Protein AF-A0A660SZW4-F1 (afdb_monomer_lite)

Foldseek 3Di:
DDAAEQDQNEQDQHEQDLAENDQHEPDQYEQDQYEHANYEDANHEQDNYEDHLYEHHQYEQDLYEHELYELANYECALYENALYEHENYDNHNYHQHNYHYHNYDYDPPPPPPPPPPPDDDPPPDPDPVVVVVVVVVVVVVVVVVVVVVVVVVVVVVVCVVVVPDDPDPDDDD

Sequence (173 aa):
MPEIRLDRADLTDANLSGTTLTRANLSNARLRGCNLSGADLSGSRMNHSDFTNADLRKANLSNVRARGALLTGTNLSEAIMDGADLTNASMKGAAVTGLSRSGTRMKVRVKVKSNSEKSGEPLREYKPWVKALKEETERKELRKNMEEQKAEEAKARLDRKLGRQKPLFNRVK

Structure (mmCIF, N/CA/C/O backbone):
data_AF-A0A660SZW4-F1
#
_entry.id   AF-A0A660SZW4-F1
#
loop_
_atom_site.group_PDB
_atom_site.id
_atom_site.type_symbol
_atom_site.label_atom_id
_atom_site.label_alt_id
_atom_site.label_comp_id
_atom_site.label_asym_id
_atom_site.label_entity_id
_atom_site.label_seq_id
_atom_site.pdbx_PDB_ins_code
_atom_site.Cartn_x
_atom_site.Cartn_y
_atom_site.Cartn_z
_atom_site.occupancy
_atom_site.B_iso_or_equiv
_atom_site.auth_seq_id
_atom_site.auth_comp_id
_atom_site.auth_asym_id
_atom_site.auth_atom_id
_atom_site.pdbx_PDB_model_num
ATOM 1 N N . MET A 1 1 ? -13.923 2.076 -21.359 1.00 51.06 1 MET A N 1
ATOM 2 C CA . MET A 1 1 ? -12.552 1.529 -21.431 1.00 51.06 1 MET A CA 1
ATOM 3 C C . MET A 1 1 ? -12.513 0.193 -20.702 1.00 51.06 1 MET A C 1
ATOM 5 O O . MET A 1 1 ? -13.194 0.091 -19.683 1.00 51.06 1 MET A O 1
ATOM 9 N N . PRO A 1 2 ? -11.805 -0.820 -21.229 1.00 62.94 2 PRO A N 1
ATOM 10 C CA . PRO A 1 2 ? -11.631 -2.102 -20.549 1.00 62.94 2 PRO A CA 1
ATOM 11 C C . PRO A 1 2 ? -10.836 -1.929 -19.245 1.00 62.94 2 PRO A C 1
ATOM 13 O O . PRO A 1 2 ? -9.964 -1.069 -19.153 1.00 62.94 2 PRO A O 1
ATOM 16 N N . GLU A 1 3 ? -11.164 -2.728 -18.230 1.00 80.69 3 GLU A N 1
ATOM 17 C CA . GLU A 1 3 ? -10.459 -2.745 -16.943 1.00 80.69 3 GLU A CA 1
ATOM 18 C C . GLU A 1 3 ? -9.052 -3.341 -17.130 1.00 80.69 3 GLU A C 1
ATOM 20 O O . GLU A 1 3 ? -8.921 -4.422 -17.708 1.00 80.69 3 GLU A O 1
ATOM 25 N N . ILE A 1 4 ? -7.998 -2.666 -16.650 1.00 95.31 4 ILE A N 1
ATOM 26 C CA . ILE A 1 4 ? -6.635 -3.220 -16.670 1.00 95.31 4 ILE A CA 1
ATOM 27 C C . ILE A 1 4 ? -6.587 -4.412 -15.710 1.00 95.31 4 ILE A C 1
ATOM 29 O O . ILE A 1 4 ? -6.906 -4.283 -14.526 1.00 95.31 4 ILE A O 1
ATOM 33 N N . ARG A 1 5 ? -6.182 -5.579 -16.216 1.00 96.69 5 ARG A N 1
ATOM 34 C CA . ARG A 1 5 ? -6.094 -6.820 -15.442 1.00 96.69 5 ARG A CA 1
ATOM 35 C C . ARG A 1 5 ? -4.642 -7.203 -15.199 1.00 96.69 5 ARG A C 1
ATOM 37 O O . ARG A 1 5 ? -3.933 -7.575 -16.124 1.00 96.69 5 ARG A O 1
ATOM 44 N N . LEU A 1 6 ? -4.239 -7.121 -13.938 1.00 96.75 6 LEU A N 1
ATOM 45 C CA . LEU A 1 6 ? -2.928 -7.499 -13.412 1.00 96.75 6 LEU A CA 1
ATOM 46 C C . LEU A 1 6 ? -3.100 -8.423 -12.193 1.00 96.75 6 LEU A C 1
ATOM 48 O O . LEU A 1 6 ? -2.243 -8.487 -11.312 1.00 96.75 6 LEU A O 1
ATOM 52 N N . ASP A 1 7 ? -4.238 -9.119 -12.10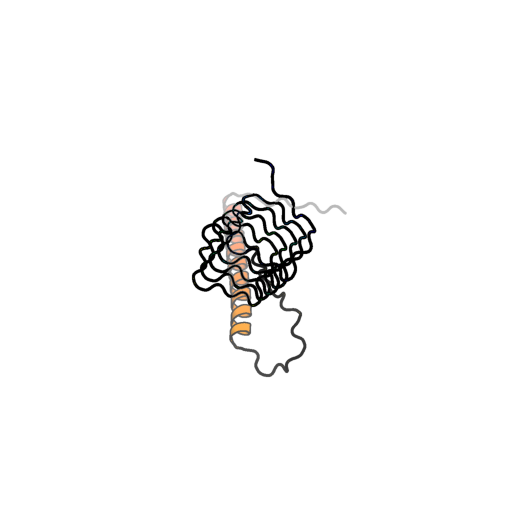0 1.00 97.12 7 ASP A N 1
ATOM 53 C CA . ASP A 1 7 ? -4.506 -10.027 -10.996 1.00 97.12 7 ASP A CA 1
ATOM 54 C C . ASP A 1 7 ? -3.500 -11.180 -10.999 1.00 97.12 7 ASP A C 1
ATOM 56 O O . ASP A 1 7 ? -3.277 -11.816 -12.025 1.00 97.12 7 ASP A O 1
ATOM 60 N N . ARG A 1 8 ? -2.873 -11.425 -9.839 1.00 97.06 8 ARG A N 1
ATOM 61 C CA . ARG A 1 8 ? -1.785 -12.409 -9.654 1.00 97.06 8 ARG A CA 1
ATOM 62 C C . ARG A 1 8 ? -0.523 -12.157 -10.492 1.00 97.06 8 ARG A C 1
ATOM 64 O O . ARG A 1 8 ? 0.335 -13.035 -10.539 1.00 97.06 8 ARG A O 1
ATOM 71 N N . ALA A 1 9 ? -0.389 -10.993 -11.128 1.00 97.75 9 ALA A N 1
ATOM 72 C CA . ALA A 1 9 ? 0.817 -10.654 -11.873 1.00 97.75 9 ALA A CA 1
ATOM 73 C C . ALA A 1 9 ? 2.036 -10.568 -10.940 1.00 97.75 9 ALA A C 1
ATOM 75 O O . ALA A 1 9 ? 1.916 -10.149 -9.783 1.00 97.75 9 ALA A O 1
ATOM 76 N N . ASP A 1 10 ? 3.204 -10.941 -11.461 1.00 98.31 10 ASP A N 1
ATOM 77 C CA . ASP A 1 10 ? 4.485 -10.658 -10.819 1.00 98.31 10 ASP A CA 1
ATOM 78 C C . ASP A 1 10 ? 5.067 -9.377 -11.421 1.00 98.31 10 ASP A C 1
ATOM 80 O O . ASP A 1 10 ? 5.410 -9.325 -12.600 1.00 98.31 10 ASP A O 1
ATOM 84 N N . LEU A 1 11 ? 5.087 -8.327 -10.611 1.00 98.12 11 LEU A N 1
ATOM 85 C CA . LEU A 1 11 ? 5.554 -6.976 -10.918 1.00 98.12 11 LEU A CA 1
ATOM 86 C C . LEU A 1 11 ? 6.635 -6.563 -9.908 1.00 98.12 11 LEU A C 1
ATOM 88 O O . LEU A 1 11 ? 6.805 -5.378 -9.610 1.00 98.12 11 LEU A O 1
ATOM 92 N N . THR A 1 12 ? 7.326 -7.550 -9.332 1.00 98.31 12 THR A N 1
ATOM 93 C CA . THR A 1 12 ? 8.440 -7.331 -8.409 1.00 98.31 12 THR A CA 1
ATOM 94 C C . THR A 1 12 ? 9.497 -6.453 -9.079 1.00 98.31 12 THR A C 1
ATOM 96 O O . THR A 1 12 ? 9.853 -6.682 -10.233 1.00 98.31 12 THR A O 1
ATOM 99 N N . ASP A 1 13 ? 9.937 -5.411 -8.372 1.00 98.19 13 ASP A N 1
ATOM 100 C CA . ASP A 1 13 ? 10.915 -4.408 -8.818 1.00 98.19 13 ASP A CA 1
ATOM 101 C C . ASP A 1 13 ? 10.552 -3.660 -10.121 1.00 98.19 13 ASP A C 1
ATOM 103 O O . ASP A 1 13 ? 11.372 -2.937 -10.690 1.00 98.19 13 ASP A O 1
ATOM 107 N N . ALA A 1 14 ? 9.306 -3.773 -10.596 1.00 98.44 14 ALA A N 1
ATOM 108 C CA . ALA A 1 14 ? 8.860 -3.088 -11.802 1.00 98.44 14 ALA A CA 1
ATOM 109 C C . ALA A 1 14 ? 8.822 -1.564 -11.606 1.00 98.44 14 ALA A C 1
ATOM 111 O O . ALA A 1 14 ? 8.433 -1.057 -10.548 1.00 98.44 14 ALA A O 1
ATOM 112 N N . ASN A 1 15 ? 9.151 -0.818 -12.663 1.00 98.50 15 ASN A N 1
ATOM 113 C CA . ASN A 1 15 ? 8.950 0.626 -12.709 1.00 98.50 15 ASN A CA 1
ATOM 114 C C . ASN A 1 15 ? 7.604 0.957 -13.367 1.00 98.50 15 ASN A C 1
ATOM 116 O O . ASN A 1 15 ? 7.440 0.827 -14.577 1.00 98.50 15 ASN A O 1
ATOM 120 N N . LEU A 1 16 ? 6.658 1.405 -12.549 1.00 98.19 16 LEU A N 1
ATOM 121 C CA . LEU A 1 16 ? 5.298 1.815 -12.900 1.00 98.19 16 LEU A CA 1
ATOM 122 C C . LEU A 1 16 ? 5.026 3.267 -12.461 1.00 98.19 16 LEU A C 1
ATOM 124 O O . LEU A 1 16 ? 3.875 3.664 -12.255 1.00 98.19 16 LEU A O 1
ATOM 128 N N . SER A 1 17 ? 6.080 4.063 -12.280 1.00 98.69 17 SER A N 1
ATOM 129 C CA . SER A 1 17 ? 5.962 5.455 -11.845 1.00 98.69 17 SER A CA 1
ATOM 130 C C . SER A 1 17 ? 5.141 6.286 -12.835 1.00 98.69 17 SER A C 1
ATOM 132 O O . SER A 1 17 ? 5.251 6.132 -14.050 1.00 98.69 17 SER A O 1
ATOM 134 N N . GLY A 1 18 ? 4.256 7.134 -12.304 1.00 98.06 18 GLY A N 1
ATOM 135 C CA . GLY A 1 18 ? 3.355 7.985 -13.092 1.00 98.06 18 GLY A CA 1
ATOM 136 C C . GLY A 1 18 ?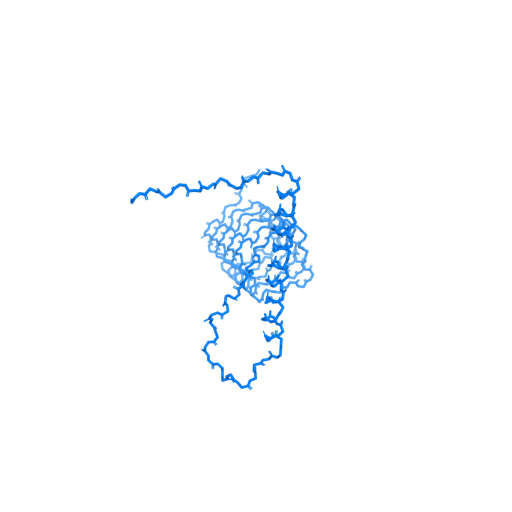 2.317 7.249 -13.952 1.00 98.06 18 GLY A C 1
ATOM 137 O O . GLY A 1 18 ? 1.609 7.890 -14.727 1.00 98.06 18 GLY A O 1
ATOM 138 N N . THR A 1 19 ? 2.202 5.921 -13.854 1.00 98.12 19 THR A N 1
ATOM 139 C CA . THR A 1 19 ? 1.247 5.163 -14.674 1.00 98.12 19 THR A CA 1
ATOM 140 C C . THR A 1 19 ? -0.202 5.426 -14.267 1.00 98.12 19 THR A C 1
ATOM 142 O O . THR A 1 19 ? -0.515 5.708 -13.110 1.00 98.12 19 THR A O 1
ATOM 145 N N . THR A 1 20 ? -1.113 5.311 -15.235 1.00 97.94 20 THR A N 1
ATOM 146 C CA . THR A 1 20 ? -2.559 5.332 -14.985 1.00 97.94 20 THR A CA 1
ATOM 147 C C . THR A 1 20 ? -3.068 3.898 -14.876 1.00 97.94 20 THR A C 1
ATOM 149 O O . THR A 1 20 ? -3.168 3.183 -15.870 1.00 97.94 20 THR A O 1
ATOM 152 N N . LEU A 1 21 ? -3.400 3.489 -13.656 1.00 97.12 21 LEU A N 1
ATOM 153 C CA . LEU A 1 21 ? -3.942 2.180 -13.291 1.00 97.12 21 LEU A CA 1
ATOM 154 C C . LEU A 1 21 ? -5.331 2.331 -12.653 1.00 97.12 21 LEU A C 1
ATOM 156 O O . LEU A 1 21 ? -5.718 1.554 -11.783 1.00 97.12 21 LEU A O 1
ATOM 160 N N . THR A 1 22 ? -6.095 3.343 -13.066 1.00 97.44 22 THR A N 1
ATOM 161 C CA . THR A 1 22 ? -7.413 3.633 -12.499 1.00 97.44 22 THR A CA 1
ATOM 162 C C . THR A 1 22 ? -8.343 2.432 -12.633 1.00 97.44 22 THR A C 1
ATOM 164 O O . THR A 1 22 ? -8.511 1.845 -13.703 1.00 97.44 22 THR A O 1
ATOM 167 N N . ARG A 1 23 ? -8.966 2.055 -11.510 1.00 97.06 23 ARG A N 1
ATOM 168 C CA . ARG A 1 23 ? -9.885 0.911 -11.398 1.00 97.06 23 ARG A CA 1
ATOM 169 C C . ARG A 1 23 ? -9.268 -0.425 -11.836 1.00 97.06 23 ARG A C 1
ATOM 171 O O . ARG A 1 23 ? -10.026 -1.351 -12.105 1.00 97.06 23 ARG A O 1
ATOM 178 N N . ALA A 1 24 ? -7.941 -0.551 -11.881 1.00 97.88 24 ALA A N 1
ATOM 179 C CA . ALA A 1 24 ? -7.273 -1.790 -12.257 1.00 97.88 24 ALA A CA 1
ATOM 180 C C . ALA A 1 24 ? -7.537 -2.910 -11.240 1.00 97.88 24 ALA A C 1
ATOM 182 O O . ALA A 1 24 ? -7.756 -2.676 -10.044 1.00 97.88 24 ALA A O 1
ATOM 183 N N . ASN A 1 25 ? -7.456 -4.153 -11.707 1.00 98.25 25 ASN A N 1
ATOM 184 C CA . ASN A 1 25 ? -7.441 -5.321 -10.843 1.00 98.25 25 ASN A CA 1
ATOM 185 C C . ASN A 1 25 ? -6.000 -5.785 -10.606 1.00 98.25 25 ASN A C 1
ATOM 187 O O . ASN A 1 25 ? -5.406 -6.415 -11.471 1.00 98.25 25 ASN A O 1
ATOM 191 N N . LEU A 1 26 ? -5.472 -5.502 -9.418 1.00 98.31 26 LEU A N 1
ATOM 192 C CA . LEU A 1 26 ? -4.163 -5.909 -8.887 1.00 98.31 26 LEU A CA 1
ATOM 193 C C . LEU A 1 26 ? -4.312 -6.950 -7.762 1.00 98.31 26 LEU A C 1
ATOM 195 O O . LEU A 1 26 ? -3.407 -7.148 -6.950 1.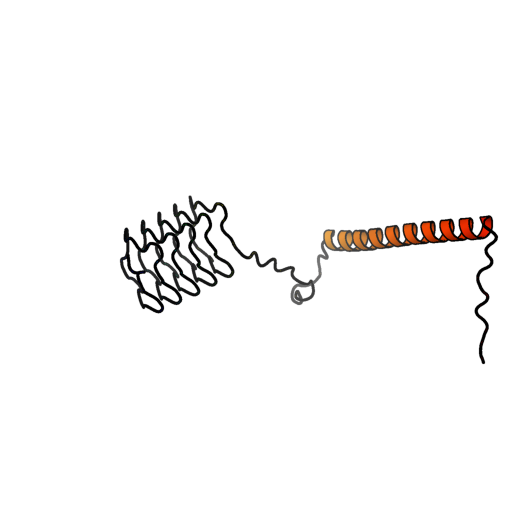00 98.31 26 LEU A O 1
ATOM 199 N N . SER A 1 27 ? -5.476 -7.592 -7.643 1.00 98.31 27 SER A N 1
ATOM 200 C CA . SER A 1 27 ? -5.733 -8.528 -6.545 1.00 98.31 27 SER A CA 1
ATOM 201 C C . SER A 1 27 ? -4.737 -9.693 -6.587 1.00 98.31 27 SER A C 1
ATOM 203 O O . SER A 1 27 ? -4.571 -10.336 -7.624 1.00 98.31 27 SER A O 1
ATOM 205 N N . ASN A 1 28 ? -4.115 -10.005 -5.448 1.00 98.00 28 ASN A N 1
ATOM 206 C CA . ASN A 1 28 ? -3.062 -11.021 -5.297 1.00 98.00 28 ASN A CA 1
ATOM 207 C C . ASN A 1 28 ? -1.779 -10.782 -6.123 1.00 98.00 28 ASN A C 1
ATOM 209 O O . ASN A 1 28 ? -0.985 -11.709 -6.272 1.00 98.00 28 ASN A O 1
ATOM 213 N N . ALA A 1 29 ? -1.570 -9.591 -6.687 1.00 98.44 29 ALA A N 1
ATOM 214 C CA . ALA A 1 29 ? -0.340 -9.279 -7.415 1.00 98.44 29 ALA A CA 1
ATOM 215 C C . ALA A 1 29 ? 0.872 -9.161 -6.471 1.00 98.44 29 ALA A C 1
ATOM 217 O O . ALA A 1 29 ? 0.733 -8.749 -5.311 1.00 98.44 29 ALA A O 1
ATOM 218 N N . ARG A 1 30 ? 2.064 -9.494 -6.978 1.00 98.69 30 ARG A N 1
ATOM 219 C CA . ARG A 1 30 ? 3.349 -9.287 -6.293 1.00 98.69 30 ARG A CA 1
ATOM 220 C C . ARG A 1 30 ? 3.985 -8.007 -6.814 1.00 98.69 30 ARG A C 1
ATOM 222 O O . ARG A 1 30 ? 4.319 -7.921 -7.984 1.00 98.69 30 ARG A O 1
ATOM 229 N N . LEU A 1 31 ? 4.122 -7.019 -5.946 1.00 98.56 31 LEU A N 1
ATOM 230 C CA . LEU A 1 31 ? 4.575 -5.654 -6.228 1.00 98.56 31 LEU A CA 1
ATOM 231 C C . LEU A 1 31 ? 5.682 -5.265 -5.236 1.00 98.56 31 LEU A C 1
ATOM 233 O O . LEU A 1 31 ? 5.786 -4.125 -4.788 1.00 98.56 31 LEU A O 1
ATOM 237 N N . ARG A 1 32 ? 6.491 -6.246 -4.823 1.00 98.50 32 ARG A N 1
ATOM 238 C CA . ARG A 1 32 ? 7.583 -6.020 -3.876 1.00 98.50 32 ARG A CA 1
ATOM 239 C C . ARG A 1 32 ? 8.632 -5.130 -4.523 1.00 98.50 32 ARG A C 1
ATOM 241 O O . ARG A 1 32 ? 8.978 -5.365 -5.673 1.00 98.50 32 ARG A O 1
ATOM 248 N N . GLY A 1 33 ? 9.090 -4.107 -3.808 1.00 98.00 33 GLY A N 1
ATOM 249 C CA . GLY A 1 33 ? 10.117 -3.184 -4.306 1.00 98.00 33 GLY A CA 1
ATOM 250 C C . GLY A 1 33 ? 9.721 -2.350 -5.533 1.00 98.00 33 GLY A C 1
ATOM 251 O O . GLY A 1 33 ? 10.539 -1.578 -6.024 1.00 98.00 33 GLY A O 1
ATOM 252 N N . CYS A 1 34 ? 8.485 -2.455 -6.040 1.00 98.44 34 CYS A N 1
ATOM 253 C CA . CYS A 1 34 ? 8.101 -1.758 -7.264 1.00 98.44 34 CYS A CA 1
ATOM 254 C C . CYS A 1 34 ? 8.073 -0.236 -7.064 1.00 98.44 34 CYS A C 1
ATOM 256 O O . CYS A 1 34 ? 7.726 0.262 -5.986 1.00 98.44 34 CYS A O 1
ATOM 258 N N . ASN A 1 35 ? 8.341 0.510 -8.132 1.00 98.81 35 ASN A N 1
ATOM 259 C CA . ASN A 1 35 ? 8.169 1.955 -8.145 1.00 98.81 35 ASN A CA 1
ATOM 260 C C . ASN A 1 35 ? 6.801 2.327 -8.733 1.00 98.81 35 ASN A C 1
ATOM 262 O O . ASN A 1 35 ? 6.584 2.190 -9.929 1.00 98.81 35 ASN A O 1
ATOM 266 N N . LEU A 1 36 ? 5.897 2.833 -7.901 1.00 98.75 36 LEU A N 1
ATOM 267 C CA . LEU A 1 36 ? 4.582 3.384 -8.246 1.00 98.75 36 LEU A CA 1
ATOM 268 C C . LEU A 1 36 ? 4.480 4.868 -7.862 1.00 98.75 36 LEU A C 1
ATOM 270 O O . LEU A 1 36 ? 3.380 5.392 -7.665 1.00 98.75 36 LEU A O 1
ATOM 274 N N . SER A 1 37 ? 5.611 5.569 -7.735 1.00 98.81 37 SER A N 1
ATOM 275 C CA . SER A 1 37 ? 5.605 6.976 -7.346 1.00 98.81 37 SER A CA 1
ATOM 276 C C . SER A 1 37 ? 4.780 7.801 -8.340 1.00 98.81 37 SER A C 1
ATOM 278 O O . SER A 1 37 ? 5.008 7.719 -9.550 1.00 98.81 37 SER A O 1
ATOM 280 N N . GLY A 1 38 ? 3.822 8.580 -7.843 1.00 98.62 38 GLY A N 1
ATOM 281 C CA . GLY A 1 38 ? 2.931 9.414 -8.652 1.00 98.62 38 GLY A CA 1
ATOM 282 C C . GLY A 1 38 ? 1.916 8.654 -9.515 1.00 98.62 38 GLY A C 1
ATOM 283 O O . GLY A 1 38 ? 1.264 9.282 -10.342 1.00 98.62 38 GLY A O 1
ATOM 284 N N . ALA A 1 39 ? 1.780 7.332 -9.371 1.00 98.62 39 ALA A N 1
ATOM 285 C CA . ALA A 1 39 ? 0.804 6.561 -10.140 1.00 98.62 39 ALA A CA 1
ATOM 286 C C . ALA A 1 39 ? -0.642 6.868 -9.705 1.00 98.62 39 ALA A C 1
ATOM 288 O O . ALA A 1 39 ? -0.915 7.095 -8.521 1.00 98.62 39 ALA A O 1
ATOM 289 N N . ASP A 1 40 ? -1.586 6.816 -10.648 1.00 98.56 40 ASP A N 1
ATOM 290 C CA . ASP A 1 40 ? -3.019 6.893 -10.353 1.00 98.56 40 ASP A CA 1
ATOM 291 C C . ASP A 1 40 ? -3.625 5.491 -10.280 1.00 98.56 40 ASP A C 1
ATOM 293 O O . ASP A 1 40 ? -3.861 4.837 -11.293 1.00 98.56 40 ASP A O 1
ATOM 297 N N . LEU A 1 41 ? -3.886 5.035 -9.059 1.00 98.38 41 LEU A N 1
ATOM 298 C CA . LEU A 1 41 ? -4.487 3.744 -8.733 1.00 98.38 41 LEU A CA 1
ATOM 299 C C . LEU A 1 41 ? -5.942 3.903 -8.273 1.00 98.38 41 LEU A C 1
ATOM 301 O O . LEU A 1 41 ? -6.518 2.953 -7.735 1.00 98.38 41 LEU A O 1
ATOM 305 N N . SER A 1 42 ? -6.555 5.075 -8.450 1.00 98.31 42 SER A N 1
ATOM 306 C CA . SER A 1 42 ? -7.854 5.380 -7.855 1.00 98.31 42 SER A CA 1
ATOM 307 C C . SER A 1 42 ? -8.930 4.349 -8.224 1.00 98.31 42 SER A C 1
ATOM 309 O O . SER A 1 42 ? -9.084 3.916 -9.368 1.00 98.31 42 SER A O 1
ATOM 311 N N . GLY A 1 43 ? -9.662 3.885 -7.209 1.00 97.69 43 GLY A N 1
ATOM 312 C CA . GLY A 1 43 ? -10.711 2.870 -7.342 1.00 97.69 43 GLY A CA 1
ATOM 313 C C . GLY A 1 43 ? -10.234 1.441 -7.644 1.00 97.69 43 GLY A C 1
ATOM 314 O O . GLY A 1 43 ? -11.078 0.574 -7.891 1.00 97.69 43 GLY A O 1
ATOM 315 N N . SER A 1 44 ? -8.926 1.167 -7.636 1.00 98.25 44 SER A N 1
ATOM 316 C CA . SER A 1 44 ? -8.375 -0.163 -7.939 1.00 98.25 44 SER A CA 1
ATOM 317 C C . SER A 1 44 ? -8.741 -1.234 -6.913 1.00 98.25 44 SER A C 1
ATOM 319 O O . SER A 1 44 ? -8.976 -0.967 -5.727 1.00 98.25 44 SER A O 1
ATOM 321 N N . ARG A 1 45 ? -8.759 -2.491 -7.369 1.00 98.44 45 ARG A N 1
ATOM 322 C CA . ARG A 1 45 ? -8.880 -3.684 -6.520 1.00 98.44 45 ARG A CA 1
ATOM 323 C C . ARG A 1 45 ? -7.487 -4.250 -6.260 1.00 98.44 45 ARG A C 1
ATOM 325 O O . ARG A 1 45 ? -6.835 -4.714 -7.179 1.00 98.44 45 ARG A O 1
ATOM 332 N N . MET A 1 46 ? -7.052 -4.230 -5.009 1.00 98.12 46 MET A N 1
ATOM 333 C CA . MET A 1 46 ? -5.702 -4.586 -4.549 1.00 98.12 46 MET A CA 1
ATOM 334 C C . MET A 1 46 ? -5.785 -5.550 -3.352 1.00 98.12 46 MET A C 1
ATOM 336 O O . MET A 1 46 ? -4.979 -5.510 -2.427 1.00 98.12 46 MET A O 1
ATOM 340 N N . ASN A 1 47 ? -6.831 -6.380 -3.287 1.00 98.31 47 ASN A N 1
ATOM 341 C CA . ASN A 1 47 ? -6.998 -7.290 -2.155 1.00 98.31 47 ASN A CA 1
ATOM 342 C C . ASN A 1 47 ? -5.876 -8.336 -2.167 1.00 98.31 47 ASN A C 1
ATOM 344 O O . ASN A 1 47 ? -5.594 -8.918 -3.216 1.00 98.31 47 ASN A O 1
ATOM 348 N N . HIS A 1 48 ? -5.278 -8.591 -1.003 1.00 97.94 48 HIS A N 1
ATOM 349 C CA . HIS A 1 48 ? -4.219 -9.591 -0.804 1.00 97.94 48 HIS A CA 1
ATOM 350 C C . HIS A 1 48 ? -2.962 -9.416 -1.678 1.00 97.94 48 HIS A C 1
ATOM 352 O O . HIS A 1 48 ? -2.203 -10.365 -1.852 1.00 97.94 48 HIS A O 1
ATOM 358 N N . SER A 1 49 ? -2.731 -8.233 -2.247 1.00 98.44 49 SER A N 1
ATOM 359 C CA . SER A 1 49 ? -1.497 -7.933 -2.978 1.00 98.44 49 SER A CA 1
ATOM 360 C C . SER A 1 49 ? -0.332 -7.643 -2.028 1.00 98.44 49 SER A C 1
ATOM 362 O O . SER A 1 49 ? -0.535 -7.210 -0.887 1.00 98.44 49 SER A O 1
ATOM 364 N N . ASP A 1 50 ? 0.892 -7.826 -2.516 1.00 98.69 50 ASP A N 1
ATOM 365 C CA . ASP A 1 50 ? 2.116 -7.586 -1.752 1.00 98.69 50 ASP A CA 1
ATOM 366 C C . ASP A 1 50 ? 2.894 -6.380 -2.294 1.00 98.69 50 ASP A C 1
ATOM 368 O O . ASP A 1 50 ? 3.547 -6.489 -3.321 1.00 98.69 50 ASP A O 1
ATOM 372 N N . PHE A 1 51 ? 2.846 -5.256 -1.578 1.00 98.56 51 PHE A N 1
ATOM 373 C CA . PHE A 1 51 ? 3.582 -4.009 -1.832 1.00 98.56 51 PHE A CA 1
ATOM 374 C C . PHE A 1 51 ? 4.776 -3.831 -0.885 1.00 98.56 51 PHE A C 1
ATOM 376 O O . PHE A 1 51 ? 5.197 -2.701 -0.610 1.00 98.56 51 PHE A O 1
ATOM 383 N N . THR A 1 52 ? 5.300 -4.920 -0.316 1.00 98.56 52 THR A N 1
ATOM 384 C CA . THR A 1 52 ? 6.407 -4.837 0.643 1.00 98.56 52 THR A CA 1
ATOM 385 C C . THR A 1 52 ? 7.580 -4.066 0.033 1.00 98.56 52 THR A C 1
ATOM 387 O O . THR A 1 52 ? 8.053 -4.405 -1.050 1.00 98.56 52 THR A O 1
ATOM 390 N N . ASN A 1 53 ? 8.043 -3.027 0.732 1.00 98.44 53 ASN A N 1
ATOM 391 C CA . ASN A 1 53 ? 9.117 -2.120 0.308 1.00 98.44 53 ASN A CA 1
ATOM 392 C C . ASN A 1 53 ? 8.878 -1.364 -1.020 1.00 98.44 53 ASN A C 1
ATOM 394 O O . ASN A 1 53 ? 9.828 -0.834 -1.586 1.00 98.44 53 ASN A O 1
ATOM 398 N N . ALA A 1 54 ? 7.645 -1.298 -1.528 1.00 98.75 54 ALA A N 1
ATOM 399 C CA . ALA A 1 54 ? 7.327 -0.513 -2.722 1.00 98.75 54 ALA A CA 1
ATOM 400 C C . ALA A 1 54 ? 7.404 1.005 -2.466 1.00 98.75 54 ALA A C 1
ATOM 402 O O . ALA A 1 54 ? 7.170 1.479 -1.348 1.00 98.75 54 ALA A O 1
ATOM 403 N N . ASP A 1 55 ? 7.659 1.777 -3.523 1.00 98.81 55 ASP A N 1
ATOM 404 C CA . ASP A 1 55 ? 7.560 3.237 -3.514 1.00 98.81 55 ASP A CA 1
ATOM 405 C C . ASP A 1 55 ? 6.204 3.681 -4.073 1.00 98.81 55 ASP A C 1
ATOM 407 O O . ASP A 1 55 ? 5.928 3.526 -5.255 1.00 98.81 55 ASP A O 1
ATOM 411 N N . LEU A 1 56 ? 5.350 4.237 -3.220 1.00 98.69 56 LEU A N 1
ATOM 412 C CA . LEU A 1 56 ? 4.025 4.772 -3.545 1.00 98.69 56 LEU A CA 1
ATOM 413 C C . LEU A 1 56 ? 3.944 6.276 -3.234 1.00 98.69 56 LEU A C 1
ATOM 415 O O . LEU A 1 56 ? 2.854 6.815 -3.022 1.00 98.69 56 LEU A O 1
ATOM 419 N N . ARG A 1 57 ? 5.086 6.978 -3.190 1.00 98.75 57 ARG A N 1
ATOM 420 C CA . ARG A 1 57 ? 5.105 8.421 -2.923 1.00 98.75 57 ARG A CA 1
ATOM 421 C C . ARG A 1 57 ? 4.220 9.166 -3.908 1.00 98.75 57 ARG A C 1
ATOM 423 O O . ARG A 1 57 ? 4.309 8.925 -5.110 1.00 98.75 57 ARG A O 1
ATOM 430 N N . LYS A 1 58 ? 3.403 10.100 -3.417 1.00 98.62 58 LYS A N 1
ATOM 431 C CA . LYS A 1 58 ? 2.505 10.933 -4.244 1.00 98.62 58 LYS A CA 1
ATOM 432 C C . LYS A 1 58 ? 1.492 10.146 -5.093 1.00 98.62 58 LYS A C 1
ATOM 434 O O . LYS A 1 58 ? 0.874 10.723 -5.982 1.00 98.62 58 LYS A O 1
ATOM 439 N N . ALA A 1 59 ? 1.321 8.843 -4.860 1.00 98.69 59 ALA A N 1
ATOM 440 C CA . ALA A 1 59 ? 0.359 8.039 -5.604 1.00 98.69 59 ALA A CA 1
ATOM 441 C C . ALA A 1 59 ? -1.082 8.369 -5.184 1.00 98.69 59 ALA A C 1
ATOM 443 O O . ALA A 1 59 ? -1.365 8.625 -4.007 1.00 98.69 59 ALA A O 1
ATOM 444 N N . ASN A 1 60 ? -2.011 8.308 -6.138 1.00 98.75 60 ASN A N 1
ATOM 445 C CA . ASN A 1 60 ? -3.438 8.422 -5.860 1.00 98.75 60 ASN A CA 1
ATOM 446 C C . ASN A 1 60 ? -4.037 7.033 -5.600 1.00 98.75 60 ASN A C 1
ATOM 448 O O . ASN A 1 60 ? -4.287 6.260 -6.518 1.00 98.75 60 ASN A O 1
ATOM 452 N N . LEU A 1 61 ? -4.292 6.733 -4.331 1.00 98.44 61 LEU A N 1
ATOM 453 C CA . LEU A 1 61 ? -4.930 5.517 -3.823 1.00 98.44 61 LEU A CA 1
ATOM 454 C C . LEU A 1 61 ? -6.371 5.792 -3.354 1.00 98.44 61 LEU A C 1
ATOM 456 O O . LEU A 1 61 ? -6.918 5.048 -2.536 1.00 98.44 61 LEU A O 1
ATOM 460 N N . SER A 1 62 ? -7.015 6.852 -3.848 1.00 98.56 62 SER A N 1
ATOM 461 C CA . SER A 1 62 ? -8.384 7.182 -3.445 1.00 98.56 62 SER A CA 1
ATOM 462 C C . SER A 1 62 ? -9.346 6.042 -3.782 1.00 98.56 62 SER A C 1
ATOM 464 O O . SER A 1 62 ? -9.343 5.512 -4.895 1.00 98.56 62 SER A O 1
ATOM 466 N N . ASN A 1 63 ? -10.211 5.673 -2.838 1.00 98.19 63 ASN A N 1
ATOM 467 C CA . ASN A 1 63 ? -11.244 4.641 -2.990 1.00 98.19 63 ASN A CA 1
ATOM 468 C C . ASN A 1 63 ? -10.735 3.231 -3.362 1.00 98.19 63 ASN A C 1
ATOM 470 O O . ASN A 1 63 ? -11.515 2.405 -3.851 1.00 98.19 63 ASN A O 1
ATOM 474 N N . VAL A 1 64 ? -9.453 2.917 -3.143 1.00 98.06 64 VAL A N 1
ATOM 475 C CA . VAL A 1 64 ? -8.932 1.563 -3.404 1.00 98.06 64 VAL A CA 1
ATOM 476 C C . VAL A 1 64 ? -9.511 0.532 -2.436 1.00 98.06 64 VAL A C 1
ATOM 478 O O . VAL A 1 64 ? -9.822 0.821 -1.278 1.00 98.06 64 VAL A O 1
ATOM 481 N N . ARG A 1 65 ? -9.614 -0.717 -2.896 1.00 98.25 65 ARG A N 1
ATOM 482 C CA . ARG A 1 65 ? -9.930 -1.877 -2.050 1.00 98.25 65 ARG A CA 1
ATOM 483 C C . ARG A 1 65 ? -8.669 -2.702 -1.842 1.00 98.25 65 ARG A C 1
ATOM 485 O O . ARG A 1 65 ? -8.347 -3.529 -2.685 1.00 98.25 65 ARG A O 1
ATOM 492 N N . ALA A 1 66 ? -7.976 -2.482 -0.732 1.00 97.31 66 ALA A N 1
ATOM 493 C CA . ALA A 1 66 ? -6.695 -3.104 -0.406 1.00 97.31 66 ALA A CA 1
ATOM 494 C C . ALA A 1 66 ? -6.807 -3.981 0.855 1.00 97.31 66 ALA A C 1
ATOM 496 O O . ALA A 1 66 ? -5.969 -3.943 1.760 1.00 97.31 66 ALA A O 1
ATOM 497 N N . ARG A 1 67 ? -7.880 -4.779 0.948 1.00 96.88 67 ARG A N 1
ATOM 498 C CA . ARG A 1 67 ? -8.114 -5.630 2.119 1.00 96.88 67 ARG A CA 1
ATOM 499 C C . ARG A 1 67 ? -7.054 -6.720 2.196 1.00 96.88 67 ARG A C 1
ATOM 501 O O . ARG A 1 67 ? -6.800 -7.411 1.212 1.00 96.88 67 ARG A O 1
ATOM 508 N N . GLY A 1 68 ? -6.449 -6.885 3.368 1.00 96.00 68 GLY A N 1
ATOM 509 C CA . GLY A 1 68 ? -5.389 -7.872 3.574 1.00 96.00 68 GLY A CA 1
ATOM 510 C C . GLY A 1 68 ? -4.116 -7.622 2.759 1.00 96.00 68 GLY A C 1
ATOM 511 O O . GLY A 1 68 ? -3.310 -8.540 2.651 1.00 96.00 68 GLY A O 1
ATOM 512 N N . ALA A 1 69 ? -3.938 -6.435 2.167 1.00 97.75 69 ALA A N 1
ATOM 513 C CA . ALA A 1 69 ? -2.720 -6.101 1.438 1.00 97.75 69 ALA A CA 1
ATOM 514 C C . ALA A 1 69 ? -1.515 -5.984 2.388 1.00 97.75 69 ALA A C 1
ATOM 516 O O . ALA A 1 69 ? -1.645 -5.565 3.546 1.00 97.75 69 ALA A O 1
ATOM 517 N N . LEU A 1 70 ? -0.331 -6.335 1.891 1.00 98.12 70 LEU A N 1
ATOM 518 C CA . LEU A 1 70 ? 0.927 -6.165 2.612 1.00 98.12 70 LEU A CA 1
ATOM 519 C C . LEU A 1 70 ? 1.595 -4.869 2.147 1.00 98.12 70 LEU A C 1
ATOM 521 O O . LEU A 1 70 ? 2.123 -4.808 1.049 1.00 98.12 70 LEU A O 1
ATOM 525 N N . LEU A 1 71 ? 1.574 -3.837 2.987 1.00 97.62 71 LEU A N 1
ATOM 526 C CA . LEU A 1 71 ? 2.220 -2.531 2.786 1.00 97.62 71 LEU A CA 1
ATOM 527 C C . LEU A 1 71 ? 3.389 -2.354 3.776 1.00 97.62 71 LEU A C 1
ATOM 529 O O . LEU A 1 71 ? 3.623 -1.280 4.331 1.00 97.62 71 LEU A O 1
ATOM 533 N N . THR A 1 72 ? 4.072 -3.451 4.105 1.00 96.75 72 THR A N 1
ATOM 534 C CA . THR A 1 72 ? 5.176 -3.438 5.071 1.00 96.75 72 THR A CA 1
ATOM 535 C C . THR A 1 72 ? 6.377 -2.720 4.455 1.00 96.75 72 THR A C 1
ATOM 537 O O . THR A 1 72 ? 6.806 -3.083 3.366 1.00 96.75 72 THR A O 1
ATOM 540 N N . GLY A 1 73 ? 6.925 -1.707 5.128 1.00 96.19 73 GLY A N 1
ATOM 541 C CA . GLY A 1 73 ? 8.076 -0.940 4.624 1.00 96.19 73 GLY A CA 1
ATOM 542 C C . GLY A 1 73 ? 7.794 -0.072 3.390 1.00 96.19 73 GLY A C 1
ATOM 543 O O . GLY A 1 73 ? 8.717 0.514 2.836 1.00 96.19 73 GLY A O 1
ATOM 544 N N . THR A 1 74 ? 6.541 0.019 2.940 1.00 98.38 74 THR A N 1
ATOM 545 C CA . THR A 1 74 ? 6.151 0.818 1.773 1.00 98.38 74 THR A CA 1
ATOM 546 C C . THR A 1 74 ? 6.321 2.313 2.043 1.00 98.38 74 THR A C 1
ATOM 548 O O . THR A 1 74 ? 5.989 2.800 3.127 1.00 98.38 74 THR A O 1
ATOM 551 N N . ASN A 1 75 ? 6.772 3.074 1.046 1.00 98.62 75 ASN A N 1
ATOM 552 C CA . ASN A 1 75 ? 6.794 4.531 1.129 1.00 98.62 75 ASN A CA 1
ATOM 553 C C . ASN A 1 75 ? 5.481 5.129 0.604 1.00 98.62 75 ASN A C 1
ATOM 555 O O . ASN A 1 75 ? 5.254 5.156 -0.596 1.00 98.62 75 ASN A O 1
ATOM 559 N N . LEU A 1 76 ? 4.624 5.621 1.497 1.00 98.38 76 LEU A N 1
ATOM 560 C CA . LEU A 1 76 ? 3.341 6.273 1.197 1.00 98.38 76 LEU A CA 1
ATOM 561 C C . LEU A 1 76 ? 3.405 7.794 1.415 1.00 98.38 76 LEU A C 1
ATOM 563 O O . LEU A 1 76 ? 2.373 8.436 1.623 1.00 98.38 76 LEU A O 1
ATOM 567 N N . SER A 1 77 ? 4.605 8.383 1.427 1.00 98.38 77 SER A N 1
ATOM 568 C CA . SER A 1 77 ? 4.743 9.816 1.703 1.00 98.38 77 SER A CA 1
ATOM 569 C C . SER A 1 77 ? 4.011 10.640 0.640 1.00 98.38 77 SER A C 1
ATOM 571 O O . SER A 1 77 ? 4.152 10.383 -0.556 1.00 98.38 77 SER A O 1
ATOM 573 N N . GLU A 1 78 ? 3.212 11.612 1.076 1.00 98.44 78 GLU A N 1
ATOM 574 C CA . GLU A 1 78 ? 2.378 12.475 0.223 1.00 98.44 78 GLU A CA 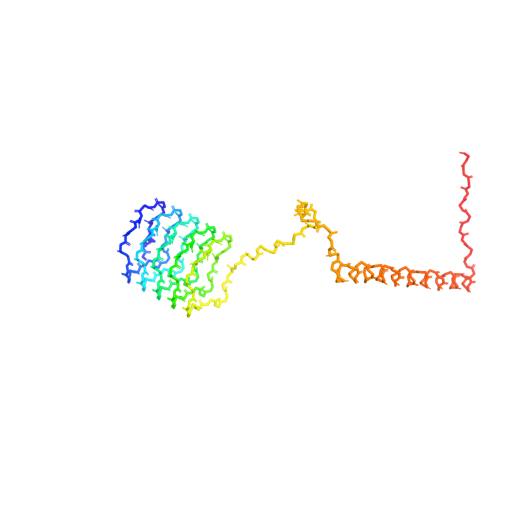1
ATOM 575 C C . GLU A 1 78 ? 1.339 11.727 -0.642 1.00 98.44 78 GLU A C 1
ATOM 577 O O . GLU A 1 78 ? 0.760 12.315 -1.553 1.00 98.44 78 GLU A O 1
ATOM 582 N N . ALA A 1 79 ? 1.088 10.437 -0.397 1.00 98.44 79 ALA A N 1
ATOM 583 C CA . ALA A 1 79 ? 0.043 9.708 -1.112 1.00 98.44 79 ALA A CA 1
ATOM 584 C C . ALA A 1 79 ? -1.361 10.144 -0.653 1.00 98.44 79 ALA A C 1
ATOM 586 O O . ALA A 1 79 ? -1.552 10.681 0.444 1.00 98.44 79 ALA A O 1
ATOM 587 N N . ILE A 1 80 ? -2.365 9.876 -1.488 1.00 98.56 80 ILE A N 1
ATOM 588 C CA . ILE A 1 80 ? -3.776 10.146 -1.186 1.00 98.56 80 ILE A CA 1
ATOM 589 C C . ILE A 1 80 ? -4.485 8.806 -1.022 1.00 98.56 80 ILE A C 1
ATOM 591 O O . ILE A 1 80 ? -4.597 8.068 -1.989 1.00 98.56 80 ILE A O 1
ATOM 595 N N . MET A 1 81 ? -4.980 8.478 0.171 1.00 96.69 81 MET A N 1
ATOM 596 C CA . MET A 1 81 ? -5.716 7.230 0.448 1.00 96.69 81 MET A CA 1
ATOM 597 C C . MET A 1 81 ? -7.174 7.484 0.852 1.00 96.69 81 MET A C 1
ATOM 599 O O . MET A 1 81 ? -7.790 6.667 1.537 1.00 96.69 81 MET A O 1
ATOM 603 N N . ASP A 1 82 ? -7.739 8.621 0.453 1.00 98.19 82 ASP A N 1
ATOM 604 C CA . ASP A 1 82 ? -9.077 9.018 0.878 1.00 98.19 82 ASP A CA 1
ATOM 605 C C . ASP A 1 82 ? -10.134 7.990 0.437 1.00 98.19 82 ASP A C 1
ATOM 607 O O . ASP A 1 82 ? -10.164 7.532 -0.706 1.00 98.19 82 ASP A O 1
ATOM 611 N N . GLY A 1 83 ? -10.984 7.564 1.373 1.00 97.81 83 GLY A N 1
ATOM 612 C CA . GLY A 1 83 ? -11.998 6.530 1.144 1.00 97.81 83 GLY A CA 1
ATOM 613 C C . GLY A 1 83 ? -11.452 5.111 0.918 1.00 97.81 83 GLY A C 1
ATOM 614 O O . GLY A 1 83 ? -12.231 4.207 0.602 1.00 97.81 83 GLY A O 1
ATOM 615 N N . ALA A 1 84 ? -10.143 4.877 1.070 1.00 97.88 84 ALA A N 1
ATOM 616 C CA . ALA A 1 84 ? -9.554 3.553 0.881 1.00 97.88 84 ALA A CA 1
ATOM 617 C C . ALA A 1 84 ? -10.042 2.541 1.933 1.00 97.88 84 ALA A C 1
ATOM 619 O O . ALA A 1 84 ? -10.284 2.868 3.096 1.00 97.88 84 ALA A O 1
ATOM 620 N N . ASP A 1 85 ? -10.147 1.271 1.541 1.00 97.81 85 ASP A N 1
ATOM 621 C CA . ASP A 1 85 ? -10.455 0.157 2.439 1.00 97.81 85 ASP A CA 1
ATOM 622 C C . ASP A 1 85 ? -9.219 -0.716 2.663 1.00 97.81 85 ASP A C 1
ATOM 624 O O . ASP A 1 85 ? -8.875 -1.557 1.832 1.00 97.81 85 ASP A O 1
ATOM 628 N N . LEU A 1 86 ? -8.584 -0.530 3.820 1.00 95.56 86 LEU A N 1
ATOM 629 C CA . LEU A 1 86 ? -7.404 -1.255 4.292 1.00 95.56 86 LEU A CA 1
ATOM 630 C C . LEU A 1 86 ? -7.738 -2.240 5.412 1.00 95.56 86 LEU A C 1
ATOM 632 O O . LEU A 1 86 ? -6.915 -2.547 6.279 1.00 95.56 86 LEU A O 1
ATOM 636 N N . THR A 1 87 ? -8.966 -2.752 5.431 1.00 95.50 87 THR A N 1
ATOM 637 C CA . THR A 1 87 ? -9.362 -3.789 6.384 1.00 95.50 87 THR A CA 1
ATOM 638 C C . THR A 1 87 ? -8.365 -4.954 6.358 1.00 95.50 87 THR A C 1
ATOM 640 O O . THR A 1 87 ? -8.167 -5.582 5.322 1.00 95.50 87 THR A O 1
ATOM 643 N N . ASN A 1 88 ? -7.760 -5.268 7.508 1.00 94.00 88 ASN A N 1
ATOM 644 C CA . ASN A 1 88 ? -6.739 -6.313 7.681 1.00 94.00 88 ASN A CA 1
ATOM 645 C C . ASN A 1 88 ? -5.419 -6.108 6.908 1.00 94.00 88 ASN A C 1
ATOM 647 O O . ASN A 1 88 ? -4.618 -7.038 6.865 1.00 94.00 88 ASN A O 1
ATOM 651 N N . ALA A 1 89 ? -5.171 -4.941 6.308 1.00 95.12 89 ALA A N 1
ATOM 652 C CA . ALA A 1 89 ? -3.879 -4.657 5.691 1.00 95.12 89 ALA A CA 1
ATOM 653 C C . ALA A 1 89 ? -2.780 -4.468 6.756 1.00 95.12 89 ALA A C 1
ATOM 655 O O . ALA A 1 89 ? -3.044 -3.977 7.857 1.00 95.12 89 ALA A O 1
ATOM 656 N N . SER A 1 90 ? -1.542 -4.841 6.428 1.00 94.50 90 SER A N 1
ATOM 657 C CA . SER A 1 90 ? -0.364 -4.562 7.262 1.00 94.50 90 SER A CA 1
ATOM 658 C C . SER A 1 90 ? 0.363 -3.340 6.723 1.00 94.50 90 SER A C 1
ATOM 660 O O . SER A 1 90 ? 0.781 -3.365 5.579 1.00 94.50 90 SER A O 1
ATOM 662 N N . MET A 1 91 ? 0.580 -2.314 7.546 1.00 93.69 91 MET A N 1
ATOM 663 C CA . MET A 1 91 ? 1.402 -1.138 7.201 1.00 93.69 91 MET A CA 1
ATOM 664 C C . MET A 1 91 ? 2.626 -1.014 8.122 1.00 93.69 91 MET A C 1
ATOM 666 O O . MET A 1 91 ? 3.062 0.084 8.469 1.00 93.69 91 MET A O 1
ATOM 670 N N . LYS A 1 92 ? 3.149 -2.142 8.621 1.00 94.25 92 LYS A N 1
ATOM 671 C CA . LYS A 1 92 ? 4.283 -2.134 9.555 1.00 94.25 92 LYS A CA 1
ATOM 672 C C . LYS A 1 92 ? 5.489 -1.456 8.895 1.00 94.25 92 LYS A C 1
ATOM 674 O O . LYS A 1 92 ? 5.949 -1.902 7.853 1.00 94.25 92 LYS A O 1
ATOM 679 N N . GLY A 1 93 ? 6.015 -0.405 9.522 1.00 92.44 93 GLY A N 1
ATOM 680 C CA . GLY A 1 93 ? 7.184 0.316 9.011 1.00 92.44 93 GLY A CA 1
ATOM 681 C C . GLY A 1 93 ? 6.934 1.121 7.732 1.00 92.44 93 GLY A C 1
ATOM 682 O O . GLY A 1 93 ? 7.902 1.537 7.110 1.00 92.44 93 GLY A O 1
ATOM 683 N N . ALA A 1 94 ? 5.677 1.331 7.325 1.00 95.69 94 ALA A N 1
ATOM 684 C CA . ALA A 1 94 ? 5.377 2.200 6.193 1.00 95.69 94 ALA A CA 1
ATOM 685 C C . ALA A 1 94 ? 5.695 3.667 6.530 1.00 95.69 94 ALA A C 1
ATOM 687 O O . ALA A 1 94 ? 5.361 4.144 7.620 1.00 95.69 94 ALA A O 1
ATOM 688 N N . ALA A 1 95 ? 6.303 4.394 5.592 1.00 97.06 95 ALA A N 1
ATOM 689 C CA . ALA A 1 95 ? 6.503 5.836 5.719 1.00 97.06 95 ALA A CA 1
ATOM 690 C C . ALA A 1 95 ? 5.225 6.566 5.285 1.00 97.06 95 ALA A C 1
ATOM 692 O O . ALA A 1 95 ? 4.743 6.345 4.181 1.00 97.06 95 ALA A O 1
ATOM 693 N N . VAL A 1 96 ? 4.659 7.416 6.147 1.00 96.88 96 VAL A N 1
ATOM 694 C CA . VAL A 1 96 ? 3.319 8.019 5.951 1.00 96.88 96 VAL A CA 1
ATOM 695 C C . VAL A 1 96 ? 3.311 9.545 6.105 1.00 96.88 96 VAL A C 1
ATOM 697 O O . VAL A 1 96 ? 2.284 10.149 6.424 1.00 96.88 96 VAL A O 1
ATOM 700 N N . THR A 1 97 ? 4.462 10.190 5.919 1.00 97.56 97 THR A N 1
ATOM 701 C CA . THR A 1 97 ? 4.600 11.648 6.036 1.00 97.56 97 THR A CA 1
ATOM 702 C C . THR A 1 97 ? 3.746 12.345 4.977 1.00 97.56 97 THR A C 1
ATOM 704 O O . THR A 1 97 ? 3.873 12.050 3.796 1.00 97.56 97 THR A O 1
ATOM 707 N N . GLY A 1 98 ? 2.855 13.257 5.378 1.00 96.38 98 GLY A N 1
ATOM 708 C CA . GLY A 1 98 ? 1.984 13.986 4.440 1.00 96.38 98 GLY A CA 1
ATOM 709 C C . GLY A 1 98 ? 0.852 13.162 3.803 1.00 96.38 98 GLY A C 1
ATOM 710 O O . GLY A 1 98 ? 0.208 13.644 2.881 1.00 96.38 98 GLY A O 1
ATOM 711 N N . LEU A 1 99 ? 0.597 11.936 4.273 1.00 95.50 99 LEU A N 1
ATOM 712 C CA . LEU A 1 99 ? -0.461 11.055 3.758 1.00 95.50 99 LEU A CA 1
ATOM 713 C C . LEU A 1 99 ? -1.870 11.598 4.069 1.00 95.50 99 LEU A C 1
ATOM 715 O O . LEU A 1 99 ? -2.240 11.696 5.246 1.00 95.50 99 LEU A O 1
ATOM 719 N N . SER A 1 100 ? -2.677 11.869 3.034 1.00 96.94 100 SER A N 1
ATOM 720 C CA . SER A 1 100 ? -4.109 12.188 3.193 1.00 96.94 100 SER A CA 1
ATOM 721 C C . SER A 1 100 ? -4.917 10.913 3.369 1.00 96.94 100 SER A C 1
ATOM 723 O O . SER A 1 100 ? -4.772 10.004 2.561 1.00 96.94 100 SER A O 1
ATOM 725 N N . ARG A 1 101 ? -5.749 10.827 4.413 1.00 93.75 101 ARG A N 1
ATOM 726 C CA . ARG A 1 101 ? -6.447 9.587 4.803 1.00 93.75 101 ARG A CA 1
ATOM 727 C C . ARG A 1 101 ? -7.893 9.766 5.253 1.00 93.75 101 ARG A C 1
ATOM 729 O O . ARG A 1 101 ? -8.402 8.973 6.052 1.00 93.75 101 ARG A O 1
ATOM 736 N N . SER A 1 102 ? -8.564 10.789 4.741 1.00 97.00 102 SER A N 1
ATOM 737 C CA . SER A 1 102 ? -9.965 11.078 5.043 1.00 97.00 102 SER A CA 1
ATOM 738 C C . SER A 1 102 ? -10.869 9.899 4.668 1.00 97.00 102 SER A C 1
ATOM 740 O O . SER A 1 102 ? -10.764 9.336 3.583 1.00 97.00 102 SER A O 1
ATOM 742 N N . GLY A 1 103 ? -11.742 9.462 5.579 1.00 93.06 103 GLY A N 1
ATOM 743 C CA . GLY A 1 103 ? -12.676 8.358 5.315 1.00 93.06 103 GLY A CA 1
ATOM 744 C C . GLY A 1 103 ? -12.035 6.979 5.085 1.00 93.06 103 GLY A C 1
ATOM 745 O O . GLY A 1 103 ? -12.733 6.049 4.681 1.00 93.06 103 GLY A O 1
ATOM 746 N N . THR A 1 104 ? -10.733 6.815 5.347 1.00 93.69 104 THR A N 1
ATOM 747 C CA . THR A 1 104 ? -10.056 5.517 5.207 1.00 93.69 104 THR A CA 1
ATOM 748 C C . THR A 1 104 ? -10.598 4.519 6.228 1.00 93.69 104 THR A C 1
ATOM 750 O O . THR A 1 104 ? -10.614 4.789 7.431 1.00 93.69 104 THR A O 1
ATOM 753 N N . ARG A 1 105 ? -10.989 3.324 5.778 1.00 93.56 105 ARG A N 1
ATOM 754 C CA . ARG A 1 105 ? -11.379 2.222 6.665 1.00 93.56 105 ARG A CA 1
ATOM 755 C C . ARG A 1 105 ? -10.169 1.371 7.028 1.00 93.56 105 ARG A C 1
ATOM 757 O O . ARG A 1 105 ? -9.567 0.737 6.167 1.00 93.56 105 ARG A O 1
ATOM 764 N N . MET A 1 106 ? -9.870 1.282 8.321 1.00 85.25 106 MET A N 1
ATOM 765 C CA . MET A 1 106 ? -8.904 0.336 8.884 1.00 85.25 106 MET A CA 1
ATOM 766 C C . MET A 1 106 ? -9.569 -0.449 10.015 1.00 85.25 106 MET A C 1
ATOM 768 O O . MET A 1 106 ? -10.284 0.122 10.838 1.00 85.25 106 MET A O 1
ATOM 772 N N . LYS A 1 107 ? -9.323 -1.762 10.098 1.00 77.12 107 LYS A N 1
ATOM 773 C CA . LYS A 1 107 ? -9.683 -2.524 11.302 1.00 77.12 107 LYS A CA 1
ATOM 774 C C . LYS A 1 107 ? -8.600 -2.315 12.353 1.00 77.12 107 LYS A C 1
ATOM 776 O O . LYS A 1 107 ? -7.516 -2.883 12.244 1.00 77.12 107 LYS A O 1
ATOM 781 N N . VAL A 1 108 ? -8.909 -1.548 13.395 1.00 52.97 108 VAL A N 1
ATOM 782 C CA . VAL A 1 108 ? -8.093 -1.521 14.613 1.00 52.97 108 VAL A CA 1
ATOM 783 C C . VAL A 1 108 ? -8.285 -2.866 15.315 1.00 52.97 108 VAL A C 1
ATOM 785 O O . VAL A 1 108 ? -9.351 -3.137 15.865 1.00 52.97 108 VAL A O 1
ATOM 788 N N . ARG A 1 109 ? -7.269 -3.741 15.313 1.00 49.12 109 ARG A N 1
ATOM 789 C CA . ARG A 1 109 ? -7.223 -4.831 16.301 1.00 49.12 109 ARG A CA 1
ATOM 790 C C . ARG A 1 109 ? -6.945 -4.186 17.654 1.00 49.12 109 ARG A C 1
ATOM 792 O O . ARG A 1 109 ? -5.789 -4.048 18.044 1.00 49.12 109 ARG A O 1
ATOM 799 N N . VAL A 1 110 ? -7.996 -3.816 18.383 1.00 39.31 110 VAL A N 1
ATOM 800 C CA . VAL A 1 110 ? -7.882 -3.638 19.830 1.00 39.31 110 VAL A CA 1
ATOM 801 C C . VAL A 1 110 ? -7.617 -5.034 20.386 1.00 39.31 110 VAL A C 1
ATOM 803 O O . VAL A 1 110 ? -8.534 -5.824 20.595 1.00 39.31 110 VAL A O 1
ATOM 806 N N . LYS A 1 111 ? -6.340 -5.391 20.560 1.00 39.84 111 LYS A N 1
ATOM 807 C CA . LYS A 1 111 ? -5.985 -6.492 21.454 1.00 39.84 111 LYS A CA 1
ATOM 808 C C . LYS A 1 111 ? -6.311 -5.998 22.859 1.00 39.84 111 LYS A C 1
ATOM 810 O O . LYS A 1 111 ? -5.448 -5.432 23.524 1.00 39.84 111 LYS A O 1
ATOM 815 N N . VAL A 1 112 ? -7.550 -6.196 23.304 1.00 44.16 112 VAL A N 1
ATOM 816 C CA . VAL A 1 112 ? -7.805 -6.295 24.739 1.00 44.16 112 VAL A CA 1
ATOM 817 C C . VAL A 1 112 ? -6.999 -7.515 25.164 1.00 44.16 112 VAL A C 1
ATOM 819 O O . VAL A 1 112 ? -7.370 -8.644 24.853 1.00 44.16 112 VAL A O 1
ATOM 822 N N . LYS A 1 113 ? -5.809 -7.301 25.733 1.00 41.38 113 LYS A N 1
ATOM 823 C CA . LYS A 1 113 ? -5.064 -8.393 26.352 1.00 41.38 113 LYS A CA 1
ATOM 824 C C . LYS A 1 113 ? -5.942 -8.874 27.504 1.00 41.38 113 LYS A C 1
ATOM 826 O O . LYS A 1 113 ? -6.064 -8.166 28.500 1.00 41.38 113 LYS A O 1
ATOM 831 N N . SER A 1 114 ? -6.584 -10.032 27.355 1.00 43.78 114 SER A N 1
ATOM 832 C CA . SER A 1 114 ? -7.080 -10.774 28.507 1.00 43.78 114 SER A CA 1
ATOM 833 C C . SER A 1 114 ? -5.887 -10.975 29.438 1.00 43.78 114 SER A C 1
ATOM 835 O O . SER A 1 114 ? -4.796 -11.348 29.007 1.00 43.78 114 SER A O 1
ATOM 837 N N . ASN A 1 115 ? -6.066 -10.623 30.702 1.00 39.75 115 ASN A N 1
ATOM 838 C CA . ASN A 1 115 ? -5.012 -10.489 31.704 1.00 39.75 115 ASN A CA 1
ATOM 839 C C . ASN A 1 115 ? -4.397 -11.838 32.154 1.00 39.75 115 ASN A C 1
ATOM 841 O O . ASN A 1 115 ? -3.987 -11.968 33.301 1.00 39.75 115 ASN A O 1
ATOM 845 N N . SER A 1 116 ? -4.357 -12.860 31.295 1.00 46.25 116 SER A N 1
ATOM 846 C CA . SER A 1 116 ? -3.948 -14.226 31.648 1.00 46.25 116 SER A CA 1
ATOM 847 C C . SER A 1 116 ? -2.580 -14.653 31.101 1.00 46.25 116 SER A C 1
ATOM 849 O O . SER A 1 116 ? -2.130 -15.742 31.428 1.00 46.25 116 SER A O 1
ATOM 851 N N . GLU A 1 117 ? -1.877 -13.820 30.325 1.00 44.31 117 GLU A N 1
ATOM 852 C CA . GLU A 1 117 ? -0.581 -14.186 29.715 1.00 44.31 117 GLU A CA 1
ATOM 853 C C . GLU A 1 117 ? 0.546 -13.199 30.066 1.00 44.31 117 GLU A C 1
ATOM 855 O O . GLU A 1 117 ? 1.203 -12.607 29.209 1.00 44.31 117 GLU A O 1
ATOM 860 N N . LYS A 1 118 ? 0.778 -13.006 31.367 1.00 43.12 118 LYS A N 1
ATOM 861 C CA . LYS A 1 118 ? 2.053 -12.491 31.888 1.00 43.12 118 LYS A CA 1
ATOM 862 C C . LYS A 1 118 ? 2.557 -13.395 33.012 1.00 43.12 118 LYS A C 1
ATOM 864 O O . LYS A 1 118 ? 2.610 -12.991 34.167 1.00 43.12 118 LYS A O 1
ATOM 869 N N . SER A 1 119 ? 2.921 -14.629 32.683 1.00 44.34 119 SER A N 1
ATOM 870 C CA . SER A 1 119 ? 3.771 -15.451 33.548 1.00 44.34 119 SER A CA 1
ATOM 871 C C . SER A 1 119 ? 5.208 -15.334 33.047 1.00 44.34 119 SER A C 1
ATOM 873 O O . SER A 1 119 ? 5.553 -15.923 32.024 1.00 44.34 119 SER A O 1
ATOM 875 N N . GLY A 1 120 ? 6.028 -14.536 33.734 1.00 49.03 120 GLY A N 1
ATOM 876 C CA . GLY A 1 120 ? 7.458 -14.467 33.430 1.00 49.03 120 GLY A CA 1
ATOM 877 C C . GLY A 1 120 ? 8.261 -13.341 34.081 1.00 49.03 120 GLY A C 1
ATOM 878 O O . GLY A 1 120 ? 9.482 -13.394 34.018 1.00 49.03 120 GLY A O 1
ATOM 879 N N . GLU A 1 121 ? 7.638 -12.348 34.725 1.00 46.09 121 GLU A N 1
ATOM 880 C CA . GLU A 1 121 ? 8.375 -11.296 35.446 1.00 46.09 121 GLU A CA 1
ATOM 881 C C . GLU A 1 121 ? 8.170 -11.438 36.966 1.00 46.09 121 GLU A C 1
ATOM 883 O O . GLU A 1 121 ? 7.024 -11.585 37.405 1.00 46.09 121 GLU A O 1
ATOM 888 N N . PRO A 1 122 ? 9.239 -11.411 37.790 1.00 43.00 122 PRO A N 1
ATOM 889 C CA . PRO A 1 122 ? 9.127 -11.516 39.241 1.00 43.00 122 PRO A CA 1
ATOM 890 C C . PRO A 1 122 ? 8.238 -10.406 39.817 1.00 43.00 122 PRO A C 1
ATOM 892 O O . PRO A 1 122 ? 8.540 -9.216 39.719 1.00 43.00 122 PRO A O 1
ATOM 895 N N . LEU A 1 123 ? 7.134 -10.813 40.442 1.00 44.09 123 LEU A N 1
ATOM 896 C CA . LEU A 1 123 ? 6.145 -9.975 41.121 1.00 44.09 123 LEU A CA 1
ATOM 897 C C . LEU A 1 123 ? 6.731 -9.333 42.390 1.00 44.09 123 LEU A C 1
ATOM 899 O O . LEU A 1 123 ? 6.380 -9.725 43.500 1.00 44.09 123 LEU A O 1
ATOM 903 N N . ARG A 1 124 ? 7.630 -8.353 42.254 1.00 49.25 124 ARG A N 1
ATOM 904 C CA . ARG A 1 124 ? 8.108 -7.562 43.405 1.00 49.25 124 ARG A CA 1
ATOM 905 C C . ARG A 1 124 ? 7.606 -6.128 43.463 1.00 49.25 124 ARG A C 1
ATOM 907 O O . ARG A 1 124 ? 7.731 -5.500 44.503 1.00 49.25 124 ARG A O 1
ATOM 914 N N . GLU A 1 125 ? 6.923 -5.658 42.428 1.00 51.34 125 GLU A N 1
ATOM 915 C CA . GLU A 1 125 ? 6.217 -4.378 42.469 1.00 51.34 125 GLU A CA 1
ATOM 916 C C . GLU A 1 125 ? 4.819 -4.540 41.885 1.00 51.34 125 GLU A C 1
ATOM 918 O O . GLU A 1 125 ? 4.552 -4.283 40.709 1.00 51.34 125 GLU A O 1
ATOM 923 N N . TYR A 1 126 ? 3.899 -5.006 42.727 1.00 50.91 126 TYR A N 1
ATOM 924 C CA . TYR A 1 126 ? 2.478 -4.966 42.414 1.00 50.91 126 TYR A CA 1
ATOM 925 C C . TYR A 1 126 ? 2.046 -3.494 42.401 1.00 50.91 126 TYR A C 1
ATOM 927 O O . TYR A 1 126 ? 1.806 -2.878 43.439 1.00 50.91 126 TYR A O 1
ATOM 935 N N . LYS A 1 127 ? 2.059 -2.900 41.205 1.00 64.50 127 LYS A N 1
ATOM 936 C CA . LYS A 1 127 ? 1.875 -1.463 40.993 1.00 64.50 127 LYS A CA 1
ATOM 937 C C . LYS A 1 127 ? 0.539 -0.973 41.598 1.00 64.50 127 LYS A C 1
ATOM 939 O O . LYS A 1 127 ? -0.494 -1.590 41.327 1.00 64.50 127 LYS A O 1
ATOM 944 N N . PRO A 1 128 ? 0.525 0.160 42.334 1.00 66.81 128 PRO A N 1
ATOM 945 C CA . PRO A 1 128 ? -0.648 0.700 43.043 1.00 66.81 128 PRO A CA 1
ATOM 946 C C . PRO A 1 128 ? -1.944 0.804 42.224 1.00 66.81 128 PRO A C 1
ATOM 948 O O . PRO A 1 128 ? -3.035 0.641 42.764 1.00 66.81 128 PRO A O 1
ATOM 951 N N . TRP A 1 129 ? -1.842 1.007 40.908 1.00 60.03 129 TRP A N 1
ATOM 952 C CA . TRP A 1 129 ? -3.000 1.110 40.017 1.00 60.03 129 TRP A CA 1
ATOM 953 C C . TRP A 1 129 ? -3.800 -0.200 39.885 1.00 60.03 129 TRP A C 1
ATOM 955 O O . TRP A 1 129 ? -5.002 -0.150 39.646 1.00 60.03 129 TRP A O 1
ATOM 965 N N . VAL A 1 130 ? -3.184 -1.374 40.088 1.00 66.62 130 VAL A N 1
ATOM 966 C CA . VAL A 1 130 ? -3.899 -2.667 40.052 1.00 66.62 130 VAL A CA 1
ATOM 967 C C . VAL A 1 130 ? -4.771 -2.845 41.297 1.00 66.62 130 VAL A C 1
ATOM 969 O O . VAL A 1 130 ? -5.888 -3.350 41.200 1.00 66.62 130 VAL A O 1
ATOM 972 N N . LYS A 1 131 ? -4.279 -2.404 42.463 1.00 70.69 131 LYS A N 1
ATOM 973 C CA . LYS A 1 131 ? -5.051 -2.394 43.713 1.00 70.69 131 LYS A CA 1
ATOM 974 C C . LYS A 1 131 ? -6.229 -1.424 43.601 1.00 70.69 131 LYS A C 1
ATOM 976 O O . LYS A 1 131 ? -7.356 -1.819 43.872 1.00 70.69 131 LYS A O 1
ATOM 981 N N . ALA A 1 132 ? -5.977 -0.222 43.080 1.00 72.12 132 ALA A N 1
ATOM 982 C CA . ALA A 1 132 ? -7.012 0.784 42.856 1.00 72.12 132 ALA A CA 1
ATOM 983 C C . ALA A 1 132 ? -8.129 0.296 41.913 1.00 72.12 132 ALA A C 1
ATOM 985 O O . ALA A 1 132 ? -9.299 0.561 42.168 1.00 72.12 132 ALA A O 1
ATOM 986 N N . LEU A 1 133 ? -7.797 -0.462 40.859 1.00 66.81 133 LEU A N 1
ATOM 987 C CA . LEU A 1 133 ? -8.802 -1.030 39.951 1.00 66.81 133 LEU A CA 1
ATOM 988 C C . LEU A 1 133 ? -9.678 -2.093 40.619 1.00 66.81 133 LEU A C 1
ATOM 990 O O . LEU A 1 133 ? -10.888 -2.085 40.406 1.00 66.81 133 LEU A O 1
ATOM 994 N N . LYS A 1 134 ? -9.088 -2.990 41.422 1.00 72.75 134 LYS A N 1
ATOM 995 C CA . LYS A 1 134 ? -9.853 -4.003 42.169 1.00 72.75 134 LYS A CA 1
ATOM 996 C C . LYS A 1 134 ? -10.800 -3.351 43.173 1.00 72.75 134 LYS A C 1
ATOM 998 O O . LYS A 1 134 ? -11.983 -3.681 43.209 1.00 72.75 134 LYS A O 1
ATOM 1003 N N . GLU A 1 135 ? -10.299 -2.359 43.904 1.00 76.62 135 GLU A N 1
ATOM 1004 C CA . GLU A 1 135 ? -11.106 -1.573 44.835 1.00 76.62 135 GLU A CA 1
ATOM 1005 C C . GLU A 1 135 ? -12.234 -0.831 44.105 1.00 76.62 135 GLU A C 1
ATOM 1007 O O . GLU A 1 135 ? -13.361 -0.811 44.586 1.00 76.62 135 GLU A O 1
ATOM 1012 N N . GLU A 1 136 ? -11.989 -0.265 42.917 1.00 76.44 136 GLU A N 1
ATOM 1013 C CA 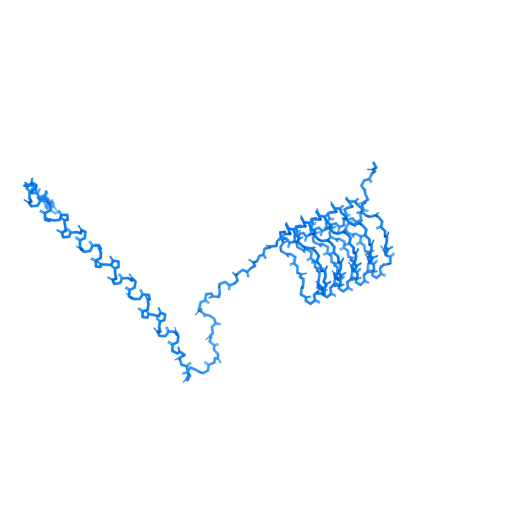. GLU A 1 136 ? -13.028 0.411 42.130 1.00 76.44 136 GLU A CA 1
ATOM 1014 C C . GLU A 1 136 ? -14.112 -0.558 41.633 1.00 76.44 136 GLU A C 1
ATOM 1016 O O . GLU A 1 136 ? -15.299 -0.216 41.660 1.00 76.44 136 GLU A O 1
ATOM 1021 N N . THR A 1 137 ? -13.733 -1.765 41.203 1.00 78.06 137 THR A N 1
ATOM 1022 C CA . THR A 1 137 ? -14.694 -2.797 40.788 1.00 78.06 137 THR A CA 1
ATOM 1023 C C . THR A 1 137 ? -15.558 -3.269 41.952 1.00 78.06 137 THR A C 1
ATOM 1025 O O . THR A 1 137 ? -16.783 -3.265 41.831 1.00 78.06 137 THR A O 1
ATOM 1028 N N . GLU A 1 138 ? -14.951 -3.550 43.107 1.00 78.56 138 GLU A N 1
ATOM 1029 C CA . GLU A 1 138 ? -15.672 -3.938 44.325 1.00 78.56 138 GLU A CA 1
ATOM 1030 C C . GLU A 1 138 ? -16.607 -2.812 44.787 1.00 78.56 138 GLU A C 1
ATOM 1032 O O . GLU A 1 138 ? -17.756 -3.048 45.157 1.00 78.56 138 GLU A O 1
ATOM 1037 N N . ARG A 1 139 ? -16.173 -1.551 44.678 1.00 74.44 139 ARG A N 1
ATOM 1038 C CA . ARG A 1 139 ? -16.989 -0.383 45.041 1.00 74.44 139 ARG A CA 1
ATOM 1039 C C . ARG A 1 139 ? -18.199 -0.197 44.126 1.00 74.44 139 ARG A C 1
ATOM 1041 O O . ARG A 1 139 ? -19.239 0.276 44.589 1.00 74.44 139 ARG A O 1
ATOM 1048 N N . LYS A 1 140 ? -18.078 -0.535 42.838 1.00 79.88 140 LYS A N 1
ATOM 1049 C CA . LYS A 1 140 ? -19.192 -0.499 41.875 1.00 79.88 140 LYS A CA 1
ATOM 1050 C C . LYS A 1 140 ? -20.201 -1.611 42.150 1.00 79.88 140 LYS A C 1
ATOM 1052 O O . LYS A 1 140 ? -21.398 -1.331 42.162 1.00 79.88 140 LYS A O 1
ATOM 1057 N N . GLU A 1 141 ? -19.736 -2.824 42.436 1.00 78.88 141 GLU A N 1
ATOM 1058 C CA . GLU A 1 141 ? -20.612 -3.939 42.819 1.00 78.88 141 GLU A CA 1
ATOM 1059 C C . GLU A 1 141 ? -21.341 -3.662 44.136 1.00 78.88 141 GLU A C 1
ATOM 1061 O O . GLU A 1 141 ? -22.555 -3.838 44.221 1.00 78.88 141 GLU A O 1
ATOM 1066 N N . LEU A 1 142 ? -20.643 -3.117 45.136 1.00 76.00 142 LEU A N 1
ATOM 1067 C CA . LEU A 1 142 ? -21.249 -2.781 46.422 1.00 76.00 142 LEU A CA 1
ATOM 1068 C C . LEU A 1 142 ? -22.327 -1.694 46.285 1.00 76.00 142 LEU A C 1
ATOM 1070 O O . LEU A 1 142 ? -23.376 -1.776 46.920 1.00 76.00 142 LEU A O 1
ATOM 1074 N N . ARG A 1 143 ? -22.109 -0.691 45.422 1.00 78.06 143 ARG A N 1
ATOM 1075 C CA . ARG A 1 143 ? -23.123 0.332 45.111 1.00 78.06 143 ARG A CA 1
ATOM 1076 C C . ARG A 1 143 ? -24.362 -0.269 44.461 1.00 78.06 143 ARG A C 1
ATOM 1078 O O . ARG A 1 143 ? -25.467 0.061 44.879 1.00 78.06 143 ARG A O 1
ATOM 1085 N N . LYS A 1 144 ? -24.170 -1.165 43.493 1.00 85.25 144 LYS A N 1
ATOM 1086 C CA . LYS A 1 144 ? -25.267 -1.857 42.818 1.00 85.25 144 LYS A CA 1
ATOM 1087 C C . LYS A 1 144 ? -26.086 -2.696 43.805 1.00 85.25 144 LYS A C 1
ATOM 1089 O O . LYS A 1 144 ? -27.301 -2.550 43.853 1.00 85.25 144 LYS A O 1
ATOM 1094 N N . ASN A 1 145 ? -25.424 -3.473 44.663 1.00 81.69 145 ASN A N 1
ATOM 1095 C CA . ASN A 1 145 ? -26.099 -4.285 45.679 1.00 81.69 145 ASN A CA 1
ATOM 1096 C C . ASN A 1 145 ? -26.867 -3.422 46.695 1.00 81.69 145 ASN A C 1
ATOM 1098 O O . ASN A 1 145 ? -27.964 -3.785 47.108 1.00 81.69 145 ASN A O 1
ATOM 1102 N N . MET A 1 146 ? -26.332 -2.258 47.077 1.00 83.75 146 MET A N 1
ATOM 1103 C CA . MET A 1 146 ? -27.023 -1.319 47.971 1.00 83.75 146 MET A CA 1
ATOM 1104 C C . MET A 1 146 ? -28.248 -0.666 47.315 1.00 83.75 146 MET A C 1
ATOM 1106 O O . MET A 1 146 ? -29.239 -0.408 47.996 1.00 83.75 146 MET A O 1
ATOM 1110 N N . GLU A 1 147 ? -28.197 -0.368 46.016 1.00 86.50 147 GLU A N 1
ATOM 1111 C CA . GLU A 1 147 ? -29.355 0.138 45.268 1.00 86.50 147 GLU A CA 1
ATOM 1112 C C . GLU A 1 147 ? -30.434 -0.936 45.104 1.00 86.50 147 GLU A C 1
ATOM 1114 O O . GLU A 1 147 ? -31.611 -0.649 45.320 1.00 86.50 147 GLU A O 1
ATOM 1119 N N . GLU A 1 148 ? -30.039 -2.176 44.812 1.00 85.00 148 GLU A N 1
ATOM 1120 C CA . GLU A 1 148 ? -30.949 -3.322 44.730 1.00 85.00 148 GLU A CA 1
ATOM 1121 C C . GLU A 1 148 ? -31.614 -3.613 46.083 1.00 85.00 148 GLU A C 1
ATOM 1123 O O . GLU A 1 148 ? -32.837 -3.741 46.139 1.00 85.00 148 GLU A O 1
ATOM 1128 N N . GLN A 1 149 ? -30.859 -3.599 47.188 1.00 81.94 149 GLN A N 1
ATOM 1129 C CA . GLN A 1 149 ? -31.421 -3.748 48.536 1.00 81.94 149 GLN A CA 1
ATOM 1130 C C . GLN A 1 149 ? -32.394 -2.619 48.884 1.00 81.94 149 GLN A C 1
ATOM 1132 O O . GLN A 1 149 ? -33.487 -2.878 49.382 1.00 81.94 149 GLN A O 1
ATOM 1137 N N . LYS A 1 150 ? -32.052 -1.361 48.577 1.00 87.62 150 LYS A N 1
ATOM 1138 C CA . LYS A 1 150 ? -32.968 -0.229 48.795 1.00 87.62 150 LYS A CA 1
ATOM 1139 C C . LYS A 1 150 ? -34.242 -0.355 47.964 1.00 87.62 150 LYS A C 1
ATOM 1141 O O . LYS A 1 150 ? -35.322 -0.028 48.459 1.00 87.62 150 LYS A O 1
ATOM 1146 N N . ALA A 1 151 ? -34.137 -0.821 46.721 1.00 82.38 151 ALA A N 1
ATOM 1147 C CA . ALA A 1 151 ? -35.289 -1.065 45.862 1.00 82.38 151 ALA A CA 1
ATOM 1148 C C . ALA A 1 151 ? -36.168 -2.202 46.410 1.00 82.38 151 ALA A C 1
ATOM 1150 O O . ALA A 1 151 ? -37.395 -2.083 46.418 1.00 82.38 151 ALA A O 1
ATOM 1151 N N . GLU A 1 152 ? -35.560 -3.271 46.922 1.00 83.75 152 GLU A N 1
ATOM 1152 C CA . GLU A 1 152 ? -36.268 -4.401 47.521 1.00 83.75 152 GLU A CA 1
ATOM 1153 C C . GLU A 1 152 ? -36.957 -4.018 48.839 1.00 83.75 152 GLU A C 1
ATOM 1155 O O . GLU A 1 152 ? -38.130 -4.337 49.040 1.00 83.75 152 GLU A O 1
ATOM 1160 N N . GLU A 1 153 ? -36.293 -3.248 49.702 1.00 83.12 153 GLU A N 1
ATOM 1161 C CA . GLU A 1 153 ? -36.888 -2.709 50.927 1.00 83.12 153 GLU A CA 1
ATOM 1162 C C . GLU A 1 153 ? -38.033 -1.734 50.634 1.00 83.12 153 GLU A C 1
ATOM 1164 O O . GLU A 1 153 ? -39.076 -1.776 51.295 1.00 83.12 153 GLU A O 1
ATOM 1169 N N . ALA A 1 154 ? -37.874 -0.865 49.629 1.00 81.38 154 ALA A N 1
ATOM 1170 C CA . ALA A 1 154 ? -38.928 0.041 49.187 1.00 81.38 154 ALA A CA 1
ATOM 1171 C C . ALA A 1 154 ? -40.143 -0.737 48.664 1.00 81.38 154 ALA A C 1
ATOM 1173 O O . ALA A 1 154 ? -41.279 -0.425 49.031 1.00 81.38 154 ALA A O 1
ATOM 1174 N N . LYS A 1 155 ? -39.907 -1.798 47.883 1.00 83.19 155 LYS A N 1
ATOM 1175 C CA . LYS A 1 155 ? -40.950 -2.703 47.392 1.00 83.19 155 LYS A CA 1
ATOM 1176 C C . LYS A 1 155 ? -41.646 -3.439 48.541 1.00 83.19 155 LYS A C 1
ATOM 1178 O O . LYS A 1 155 ? -42.870 -3.428 48.612 1.00 83.19 155 LYS A O 1
ATOM 1183 N N . ALA A 1 156 ? -40.894 -3.969 49.506 1.00 79.12 156 ALA A N 1
ATOM 1184 C CA . ALA A 1 156 ? -41.444 -4.640 50.685 1.00 79.12 156 ALA A CA 1
ATOM 1185 C C . ALA A 1 156 ? -42.265 -3.694 51.581 1.00 79.12 156 ALA A C 1
ATOM 1187 O O . ALA A 1 156 ? -43.282 -4.098 52.150 1.00 79.12 156 ALA A O 1
ATOM 1188 N N . ARG A 1 157 ? -41.853 -2.425 51.711 1.00 78.81 157 ARG A N 1
ATOM 1189 C CA . ARG A 1 157 ? -42.634 -1.385 52.403 1.00 78.81 157 ARG A CA 1
ATOM 1190 C C . ARG A 1 157 ? -43.930 -1.064 51.663 1.00 78.81 157 ARG A C 1
ATOM 1192 O O . ARG A 1 157 ? -44.961 -0.894 52.315 1.00 78.81 157 ARG A O 1
ATOM 1199 N N . LEU A 1 158 ? -43.884 -0.985 50.334 1.00 75.69 158 LEU A N 1
ATOM 1200 C CA . LEU A 1 158 ? -45.063 -0.759 49.501 1.00 75.69 158 LEU A CA 1
ATOM 1201 C C . LEU A 1 158 ? -46.060 -1.921 49.628 1.00 75.69 158 LEU A C 1
ATOM 1203 O O . LEU A 1 158 ? -47.240 -1.682 49.867 1.00 75.69 158 LEU A O 1
ATOM 1207 N N . ASP A 1 159 ? -45.581 -3.165 49.573 1.00 75.88 159 ASP A N 1
ATOM 1208 C CA . ASP A 1 159 ? -46.412 -4.369 49.699 1.00 75.88 159 ASP A CA 1
ATOM 1209 C C . ASP A 1 159 ? -47.112 -4.455 51.068 1.00 75.88 159 ASP A C 1
ATOM 1211 O O . ASP A 1 159 ? -48.298 -4.784 51.135 1.00 75.88 159 ASP A O 1
ATOM 1215 N N . ARG A 1 160 ? -46.425 -4.073 52.161 1.00 75.12 160 ARG A N 1
ATOM 1216 C CA . ARG A 1 160 ? -47.046 -3.963 53.497 1.00 75.12 160 ARG A CA 1
ATOM 1217 C C . ARG A 1 160 ? -48.118 -2.873 53.557 1.00 75.12 160 ARG A C 1
ATOM 1219 O O . ARG A 1 160 ? -49.154 -3.095 54.173 1.00 75.12 160 ARG A O 1
ATOM 1226 N N . LYS A 1 161 ? -47.893 -1.714 52.922 1.00 74.12 161 LYS A N 1
ATOM 1227 C CA . LYS A 1 161 ? -48.888 -0.624 52.854 1.00 74.12 161 LYS A CA 1
ATOM 1228 C C . LYS A 1 161 ? -50.111 -0.992 52.011 1.00 74.12 161 LYS A C 1
ATOM 1230 O O . LYS A 1 161 ? -51.202 -0.522 52.306 1.00 74.12 161 LYS A O 1
ATOM 1235 N N . LEU A 1 162 ? -49.934 -1.822 50.985 1.00 74.12 162 LEU A N 1
ATOM 1236 C CA . LEU A 1 162 ? -51.000 -2.268 50.084 1.00 74.12 162 LEU A CA 1
ATOM 1237 C C . LEU A 1 162 ? -51.753 -3.513 50.589 1.00 74.12 162 LEU A C 1
ATOM 1239 O O . LEU A 1 162 ? -52.630 -4.008 49.885 1.00 74.12 162 LEU A O 1
ATOM 1243 N N . GLY A 1 163 ? -51.421 -4.040 51.776 1.00 65.31 163 GLY A N 1
ATOM 1244 C CA . GLY A 1 163 ? -52.131 -5.170 52.390 1.00 65.31 163 GLY A CA 1
ATOM 1245 C C . GLY A 1 163 ? -52.031 -6.491 51.615 1.00 65.31 163 GLY A C 1
ATOM 1246 O O . GLY A 1 163 ? -52.821 -7.403 51.852 1.00 65.31 163 GLY A O 1
ATOM 1247 N N . ARG A 1 164 ? -51.079 -6.625 50.683 1.00 59.38 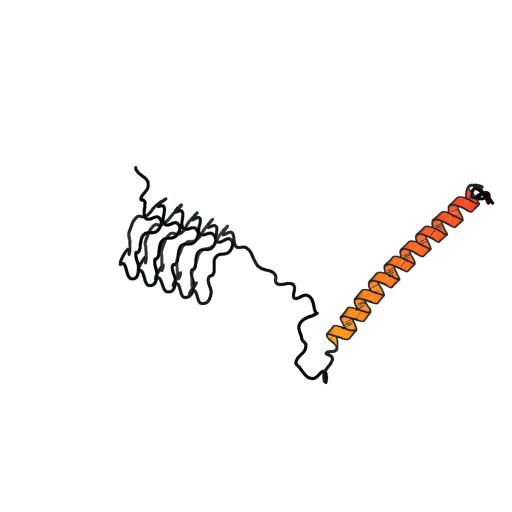164 ARG A N 1
ATOM 1248 C CA . ARG A 1 164 ? -50.913 -7.837 49.869 1.00 59.38 164 ARG A CA 1
ATOM 1249 C C . ARG A 1 164 ? -50.069 -8.857 50.639 1.00 59.38 164 ARG A C 1
ATOM 1251 O O . ARG A 1 164 ? -48.846 -8.749 50.682 1.00 59.38 164 ARG A O 1
ATOM 1258 N N . GLN A 1 165 ? -50.707 -9.849 51.268 1.00 54.44 165 GLN A N 1
ATOM 1259 C CA . GLN A 1 165 ? -49.991 -11.008 51.817 1.00 54.44 165 GLN A CA 1
ATOM 1260 C C . GLN A 1 165 ? -49.294 -11.776 50.682 1.00 54.44 165 GLN A C 1
ATOM 1262 O O . GLN A 1 165 ? -49.898 -12.052 49.644 1.00 54.44 165 GLN A O 1
ATOM 1267 N N . LYS A 1 166 ? -48.014 -12.124 50.880 1.00 55.56 166 LYS A N 1
ATOM 1268 C CA . LYS A 1 166 ? -47.278 -13.032 49.986 1.00 55.56 166 LYS A CA 1
ATOM 1269 C C . LYS A 1 166 ? -48.033 -14.370 49.909 1.00 55.56 166 LYS A C 1
ATOM 1271 O O . LYS A 1 166 ? -48.428 -14.868 50.964 1.00 55.56 166 LYS A O 1
ATOM 1276 N N . PRO A 1 167 ? -48.206 -14.980 48.723 1.00 48.34 167 PRO A N 1
ATOM 1277 C CA . PRO A 1 167 ? -48.792 -16.310 48.643 1.00 48.34 167 PRO A CA 1
ATOM 1278 C C . PRO A 1 167 ? -47.878 -17.289 49.388 1.00 48.34 167 PRO A C 1
ATOM 1280 O O . PRO A 1 167 ? -46.690 -17.407 49.079 1.00 48.34 167 PRO A O 1
ATOM 1283 N N . LEU A 1 168 ? -48.429 -17.953 50.405 1.00 46.19 168 LEU A N 1
ATOM 1284 C CA . LEU A 1 168 ? -47.803 -19.090 51.069 1.00 46.19 168 LEU A CA 1
ATOM 1285 C C . LEU A 1 168 ? -47.602 -20.172 50.006 1.00 46.19 168 LEU A C 1
ATOM 1287 O O . LEU A 1 168 ? -48.568 -20.769 49.532 1.00 46.19 168 LEU A O 1
ATOM 1291 N N . PHE A 1 169 ? -46.354 -20.390 49.591 1.00 46.41 169 PHE A N 1
ATOM 1292 C CA . PHE A 1 169 ? -46.013 -21.520 48.738 1.00 46.41 169 PHE A CA 1
ATOM 1293 C C . PHE A 1 169 ? -46.312 -22.796 49.527 1.00 46.41 169 PHE A C 1
ATOM 1295 O O . PHE A 1 169 ? -45.621 -23.132 50.490 1.00 46.41 169 PHE A O 1
ATOM 1302 N N . ASN A 1 170 ? -47.402 -23.459 49.147 1.00 42.41 170 ASN A N 1
ATOM 1303 C CA . ASN A 1 170 ? -47.822 -24.718 49.731 1.00 42.41 170 ASN A CA 1
ATOM 1304 C C . ASN A 1 170 ? -46.752 -25.777 49.457 1.00 42.41 170 ASN A C 1
ATOM 1306 O O . ASN A 1 170 ? -46.405 -26.071 48.314 1.00 42.41 170 ASN A O 1
ATOM 1310 N N . ARG A 1 171 ? -46.253 -26.347 50.549 1.00 48.81 171 ARG A N 1
ATOM 1311 C CA . ARG A 1 171 ? -45.421 -27.544 50.600 1.00 48.81 171 ARG A CA 1
ATOM 1312 C C . ARG A 1 171 ? -46.206 -28.709 49.993 1.00 48.81 171 ARG A C 1
ATOM 1314 O O . ARG A 1 171 ? -47.243 -29.091 50.531 1.00 48.81 171 ARG A O 1
ATOM 1321 N N . VAL A 1 172 ? -45.710 -29.272 48.896 1.00 50.06 172 VAL A N 1
ATOM 1322 C CA . VAL A 1 172 ? -46.113 -30.606 48.428 1.00 50.06 172 VAL A CA 1
ATOM 1323 C C . VAL A 1 172 ? -44.989 -31.577 48.788 1.00 50.06 172 VAL A C 1
ATOM 1325 O O . VAL A 1 172 ? -43.822 -31.192 48.790 1.00 50.06 172 VAL A O 1
ATOM 1328 N N . LYS A 1 173 ? -45.423 -32.760 49.229 1.00 53.91 173 LYS A N 1
ATOM 1329 C CA . LYS A 1 173 ? -44.712 -33.805 49.976 1.00 53.91 173 LYS A CA 1
ATOM 1330 C C . LYS A 1 173 ? -43.403 -34.276 49.359 1.00 53.91 173 LYS A C 1
ATOM 1332 O O . LYS A 1 173 ? -43.357 -34.402 48.119 1.00 53.91 173 LYS A O 1
#

Secondary structure (DSSP, 8-state):
-PPPB-TT-B-TT-B-TT-B-TT-B-TT-B-TT-B-TT-B-TT-B-TT-B-TT-B-TT-B-TT-B-TT-B-TT-B-TT-B-TT-B-TT-B-TT-B-TT-B-TT-B---------TT---SS--S---HHHHHHHHHHHHHHHHHHHHHHHHHHHHHHHHHHTT-PPP--PPP-

Radius of gyration: 29.87 Å; chains: 1; bounding box: 63×48×75 Å

pLDDT: mean 83.87, std 19.23, range [39.31, 98.81]